Protein AF-A0AAU4ES93-F1 (afdb_monomer_lite)

Secondary structure (DSSP, 8-state):
--TT-S-TT-------SS--HHHHHHHHHHH---HHHHHHHHS---TT--TTTHHHHHHHHHHHHHHHHHHHHHHHHHHHHHHHHHHHHHHHHHHHHHHHHHHHHHHHHHHHHHHHHTSSS--TTTTSHHHHHHHHHHHHHHHHHHHHHHHHHTT-

pLDDT: mean 76.71, std 14.47, range [39.75, 98.0]

Radius of gyration: 47.0 Å; chains: 1; bounding box: 97×32×105 Å

Sequence (156 aa):
MSDFLADEDTAVWVDLCEPTEADLAALTAEFGLHRLAVEDAVHEHQPFFDEATAPYFQDVYDHVLRASEWTKSLRELVSTIRETQLNLQSNRLNLIMKKVTGWAAVIAVPAAVTGFFGQNVPYPGSGSSLGFWMSTLAIVLLSALLFGIFRRRDRL

Foldseek 3Di:
DPPPPPDPPDDDDDDDDPDDPVNLVVCCVPVVDDPVVSVVVVPPPPVQDDPVNVVVVVVVVVVVVVVVVVVVVVVVVVVVVVVVVVVVVVVVVVVVCVVVVLVCQLVVLLVVLCVVVVDPDDDPPPPHPVSVVVSVVVSVVSSVVSVVVSVVVVVD

Structure (mmCIF, N/CA/C/O backbone):
data_AF-A0AAU4ES93-F1
#
_entry.id   AF-A0AAU4ES93-F1
#
loop_
_atom_site.group_PDB
_atom_site.id
_atom_site.type_symbol
_atom_site.label_atom_id
_atom_site.label_alt_id
_atom_site.label_comp_id
_atom_site.label_asym_id
_atom_site.label_entity_id
_atom_site.label_seq_id
_atom_site.pdbx_PDB_ins_code
_atom_site.Cartn_x
_atom_site.Cartn_y
_atom_site.Cartn_z
_atom_site.occupancy
_atom_site.B_iso_or_equiv
_atom_site.auth_seq_id
_atom_site.auth_comp_id
_atom_site.auth_asym_id
_atom_site.auth_atom_id
_atom_site.pdbx_PDB_model_num
ATOM 1 N N . MET A 1 1 ? -62.862 25.170 38.110 1.00 41.94 1 MET A N 1
ATOM 2 C CA . MET A 1 1 ? -62.386 23.788 37.894 1.00 41.94 1 MET A CA 1
ATOM 3 C C . MET A 1 1 ? -63.237 22.757 38.652 1.00 41.94 1 MET A C 1
ATOM 5 O O . MET A 1 1 ? -62.854 21.605 38.683 1.00 41.94 1 MET A O 1
ATOM 9 N N . SER A 1 2 ? -64.378 23.133 39.255 1.00 46.66 2 SER A N 1
ATOM 10 C CA . SER A 1 2 ? -65.247 22.214 40.013 1.00 46.66 2 SER A CA 1
ATOM 11 C C . SER A 1 2 ? -66.391 21.610 39.190 1.00 46.66 2 SER A C 1
ATOM 13 O O . SER A 1 2 ? -67.026 20.671 39.644 1.00 46.66 2 SER A O 1
ATOM 15 N N . ASP A 1 3 ? -66.654 22.120 37.981 1.00 54.44 3 ASP A N 1
ATOM 16 C CA . ASP A 1 3 ? -67.829 21.723 37.183 1.00 54.44 3 ASP A CA 1
ATOM 17 C C . ASP A 1 3 ? -67.600 20.475 36.308 1.00 54.44 3 ASP A C 1
ATOM 19 O O . ASP A 1 3 ? -68.526 20.010 35.653 1.00 54.44 3 ASP A O 1
ATOM 23 N N . PHE A 1 4 ? -66.385 19.912 36.302 1.00 52.53 4 PHE A N 1
ATOM 24 C CA . PHE A 1 4 ? -66.022 18.726 35.507 1.00 52.53 4 PHE A CA 1
ATOM 25 C C . PHE A 1 4 ? -65.927 17.426 36.328 1.00 52.53 4 PHE A C 1
ATOM 27 O O . PHE A 1 4 ? -65.571 16.393 35.776 1.00 52.53 4 PHE A O 1
ATOM 34 N N . LEU A 1 5 ? -66.248 17.453 37.627 1.00 52.16 5 LEU A N 1
ATOM 35 C CA . LEU A 1 5 ? -66.108 16.302 38.538 1.00 52.16 5 LEU A CA 1
ATOM 36 C C . LEU A 1 5 ? -67.420 15.528 38.781 1.00 52.16 5 LEU A C 1
ATOM 38 O O . LEU A 1 5 ? -67.489 14.707 39.687 1.00 52.16 5 LEU A O 1
ATOM 42 N N . ALA A 1 6 ? -68.473 15.795 38.005 1.00 56.00 6 ALA A N 1
ATOM 43 C CA . ALA A 1 6 ? -69.783 15.157 38.179 1.00 56.00 6 ALA A CA 1
ATOM 44 C C . ALA A 1 6 ? -69.962 13.850 37.378 1.00 56.00 6 ALA A C 1
ATOM 46 O O . ALA A 1 6 ? -71.038 13.260 37.436 1.00 56.00 6 ALA A O 1
ATOM 47 N N . ASP A 1 7 ? -68.945 13.422 36.624 1.00 55.19 7 ASP A N 1
ATOM 48 C CA . ASP A 1 7 ? -68.988 12.233 35.769 1.00 55.19 7 ASP A CA 1
ATOM 49 C C . ASP A 1 7 ? -68.026 11.162 36.307 1.00 55.19 7 ASP A C 1
ATOM 51 O O . ASP A 1 7 ? -66.815 11.384 36.364 1.00 55.19 7 ASP A O 1
ATOM 55 N N . GLU A 1 8 ? -68.567 10.014 36.729 1.00 57.28 8 GLU A N 1
ATOM 56 C CA . GLU A 1 8 ? -67.817 8.933 37.399 1.00 57.28 8 GLU A CA 1
ATOM 57 C C . GLU A 1 8 ? -66.762 8.259 36.492 1.00 57.28 8 GLU A C 1
ATOM 59 O O . GLU A 1 8 ? -65.885 7.566 37.001 1.00 57.28 8 GLU A O 1
ATOM 64 N N . ASP A 1 9 ? -66.792 8.505 35.175 1.00 54.75 9 ASP A N 1
ATOM 65 C CA . ASP A 1 9 ? -65.878 7.916 34.179 1.00 54.75 9 ASP A CA 1
ATOM 66 C C . ASP A 1 9 ? -64.738 8.857 33.717 1.00 54.75 9 ASP A C 1
ATOM 68 O O . ASP A 1 9 ? -63.967 8.523 32.810 1.00 54.75 9 ASP A O 1
ATOM 72 N N . THR A 1 10 ? -64.579 10.038 34.326 1.00 55.69 10 THR A N 1
ATOM 73 C CA . THR A 1 10 ? -63.521 10.984 33.925 1.00 55.69 10 THR A CA 1
ATOM 74 C C . THR A 1 10 ? -62.212 10.736 34.681 1.00 55.69 10 THR A C 1
ATOM 76 O O . THR A 1 10 ? -62.045 11.126 35.835 1.00 55.69 10 THR A O 1
ATOM 79 N N . ALA A 1 11 ? -61.230 10.138 34.001 1.00 57.88 11 ALA A N 1
ATOM 80 C CA . ALA A 1 11 ? -59.870 9.991 34.520 1.00 57.88 11 ALA A CA 1
ATOM 81 C C . ALA A 1 11 ? -59.101 11.325 34.439 1.00 57.88 11 ALA A C 1
ATOM 83 O O . ALA A 1 11 ? -58.671 11.747 33.363 1.00 57.88 11 ALA A O 1
ATOM 84 N N . VAL A 1 12 ? -58.910 11.984 35.584 1.00 64.38 12 VAL A N 1
ATOM 85 C CA . VAL A 1 12 ? -58.132 13.227 35.697 1.00 64.38 12 VAL A CA 1
ATOM 86 C C . VAL A 1 12 ? -56.704 12.896 36.125 1.00 64.38 12 VAL A C 1
ATOM 88 O O . VAL A 1 12 ? -56.475 12.388 37.218 1.00 64.38 12 VAL A O 1
ATOM 91 N N . TRP A 1 13 ? -55.735 13.196 35.259 1.00 63.19 13 TRP A N 1
ATOM 92 C CA . TRP A 1 13 ? -54.312 13.069 35.572 1.00 63.19 13 TRP A CA 1
ATOM 93 C C . TRP A 1 13 ? -53.800 14.362 36.204 1.00 63.19 13 TRP A C 1
ATOM 95 O O . TRP A 1 13 ? -53.874 15.427 35.588 1.00 63.19 13 TRP A O 1
ATOM 105 N N . VAL A 1 14 ? -53.278 14.259 37.425 1.00 66.88 14 VAL A N 1
ATOM 106 C CA . VAL A 1 14 ? -52.673 15.369 38.168 1.00 66.88 14 VAL A CA 1
ATOM 107 C C . VAL A 1 14 ? -51.212 15.019 38.417 1.00 66.88 14 VAL A C 1
ATOM 109 O O . VAL A 1 14 ? -50.921 14.032 39.084 1.00 66.88 14 VAL A O 1
ATOM 112 N N . ASP A 1 15 ? -50.307 15.809 37.846 1.00 71.50 15 ASP A N 1
ATOM 113 C CA . ASP A 1 15 ? -48.865 15.693 38.058 1.00 71.50 15 ASP A CA 1
ATOM 114 C C . ASP A 1 15 ? -48.442 16.696 39.141 1.00 71.50 15 ASP A C 1
ATOM 116 O O . ASP A 1 15 ? -48.759 17.886 39.045 1.00 71.50 15 ASP A O 1
ATOM 120 N N . LEU A 1 16 ? -47.781 16.213 40.193 1.00 66.38 16 LEU A N 1
ATOM 121 C CA . LEU A 1 16 ? -47.344 17.016 41.335 1.00 66.38 16 LEU A CA 1
ATOM 122 C C . LEU A 1 16 ? -45.825 16.925 41.438 1.00 66.38 16 LEU A C 1
ATOM 124 O O . LEU A 1 16 ? -45.272 15.860 41.697 1.00 66.38 16 LEU A O 1
ATOM 128 N N . CYS A 1 17 ? -45.152 18.056 41.264 1.00 53.00 17 CYS A N 1
ATOM 129 C CA . CYS A 1 17 ? -43.703 18.144 41.384 1.00 53.00 17 CYS A CA 1
ATOM 130 C C . CYS A 1 17 ? -43.346 18.494 42.837 1.00 53.00 17 CYS A C 1
ATOM 132 O O . CYS A 1 17 ? -43.743 19.559 43.305 1.00 53.00 17 CYS A O 1
ATOM 134 N N . GLU A 1 18 ? -42.640 17.599 43.538 1.00 66.62 18 GLU A N 1
ATOM 135 C CA . GLU A 1 18 ? -42.229 17.752 44.951 1.00 66.62 18 GLU A CA 1
ATOM 136 C C . GLU A 1 18 ? -43.390 18.111 45.916 1.00 66.62 18 GLU A C 1
ATOM 138 O O . GLU A 1 18 ? -43.347 19.146 46.585 1.00 66.62 18 GLU A O 1
ATOM 143 N N . PRO A 1 19 ? -44.456 17.289 46.004 1.00 68.69 19 PRO A N 1
ATOM 144 C CA . PRO A 1 19 ? -45.630 17.622 46.807 1.00 68.69 19 PRO A CA 1
ATOM 145 C C . PRO A 1 19 ? -45.323 17.663 48.311 1.00 68.69 19 PRO A C 1
ATOM 147 O O . PRO A 1 19 ? -44.778 16.715 48.880 1.00 68.69 19 PRO A O 1
ATOM 150 N N . THR A 1 20 ? -45.733 18.741 48.982 1.00 70.69 20 THR A N 1
ATOM 151 C CA . THR A 1 20 ? -45.626 18.871 50.443 1.00 70.69 20 THR A CA 1
ATOM 152 C C . THR A 1 20 ? -46.754 18.108 51.155 1.00 70.69 20 THR A C 1
ATOM 154 O O . THR A 1 20 ? -47.857 17.983 50.624 1.00 70.69 20 THR A O 1
ATOM 157 N N . GLU A 1 21 ? -46.541 17.644 52.398 1.00 71.50 21 GLU A N 1
ATOM 158 C CA . GLU A 1 21 ? -47.572 16.919 53.182 1.00 71.50 21 GLU A CA 1
ATOM 159 C C . GLU A 1 21 ? -48.907 17.681 53.282 1.00 71.50 21 GLU A C 1
ATOM 161 O O . GLU A 1 21 ? -49.980 17.077 53.279 1.00 71.50 21 GLU A O 1
ATOM 166 N N . ALA A 1 22 ? -48.849 19.015 53.332 1.00 71.25 22 ALA A N 1
ATOM 167 C CA . ALA A 1 22 ? -50.027 19.876 53.352 1.00 71.25 22 ALA A CA 1
ATOM 168 C C . ALA A 1 22 ? -50.844 19.807 52.046 1.00 71.25 22 ALA A C 1
ATOM 170 O O . ALA A 1 22 ? -52.075 19.819 52.099 1.00 71.25 22 ALA A O 1
ATOM 171 N N . ASP A 1 23 ? -50.180 19.682 50.894 1.00 71.25 23 ASP A N 1
ATOM 172 C CA . ASP A 1 23 ? -50.826 19.611 49.577 1.00 71.25 23 ASP A CA 1
ATOM 173 C C . ASP A 1 23 ? -51.504 18.252 49.377 1.00 71.25 23 ASP A C 1
ATOM 175 O O . ASP A 1 23 ? -52.622 18.154 48.873 1.00 71.25 23 ASP A O 1
ATOM 179 N N . LEU A 1 24 ? -50.861 17.191 49.865 1.00 70.19 24 LEU A N 1
ATOM 180 C CA . LEU A 1 24 ? -51.389 15.829 49.832 1.00 70.19 24 LEU A CA 1
ATOM 181 C C . LEU A 1 24 ? -52.583 15.665 50.778 1.00 70.19 24 LEU A C 1
ATOM 183 O O . LEU A 1 24 ? -53.571 15.014 50.428 1.00 70.19 24 LEU A O 1
ATOM 187 N N . ALA A 1 25 ? -52.543 16.303 51.951 1.00 72.06 25 ALA A N 1
ATOM 188 C CA . ALA A 1 25 ? -53.677 16.354 52.870 1.00 72.06 25 ALA A CA 1
ATOM 189 C C . ALA A 1 25 ? -54.881 17.089 52.255 1.00 72.06 25 ALA A C 1
ATOM 191 O O . ALA A 1 25 ? -56.018 16.633 52.413 1.00 72.06 25 ALA A O 1
ATOM 192 N N . ALA A 1 26 ? -54.638 18.178 51.516 1.00 71.19 26 ALA A N 1
ATOM 193 C CA . ALA A 1 26 ? -55.679 18.898 50.786 1.00 71.19 26 ALA A CA 1
ATOM 194 C C . ALA A 1 26 ? -56.303 18.027 49.679 1.00 71.19 26 ALA A C 1
ATOM 196 O O . ALA A 1 26 ? -57.525 17.905 49.624 1.00 71.19 26 ALA A O 1
ATOM 197 N N . LEU A 1 27 ? -55.484 17.327 48.885 1.00 70.00 27 LEU A N 1
ATOM 198 C CA . LEU A 1 27 ? -55.952 16.399 47.845 1.00 70.00 27 LEU A CA 1
ATOM 199 C C . LEU A 1 27 ? -56.750 15.219 48.416 1.00 70.00 27 LEU A C 1
ATOM 201 O O . LEU A 1 27 ? -57.767 14.822 47.851 1.00 70.00 27 LEU A O 1
ATOM 205 N N . THR A 1 28 ? -56.334 14.681 49.564 1.00 71.06 28 THR A N 1
ATOM 206 C CA . THR A 1 28 ? -57.062 13.604 50.257 1.00 71.06 28 THR A CA 1
ATOM 207 C C . THR A 1 28 ? -58.457 14.061 50.684 1.00 71.06 28 THR A C 1
ATOM 209 O O . THR A 1 28 ? -59.431 13.324 50.531 1.00 71.06 28 THR A O 1
ATOM 212 N N . ALA A 1 29 ? -58.556 15.279 51.226 1.00 71.56 29 ALA A N 1
ATOM 213 C CA . ALA A 1 29 ? -59.808 15.846 51.714 1.00 71.56 29 ALA A CA 1
ATOM 214 C C . ALA A 1 29 ? -60.751 16.274 50.577 1.00 71.56 29 ALA A C 1
ATOM 216 O O . ALA A 1 29 ? -61.965 16.152 50.723 1.00 71.56 29 ALA A O 1
ATOM 217 N N . GLU A 1 30 ? -60.204 16.759 49.461 1.00 69.50 30 GLU A N 1
ATOM 218 C CA . GLU A 1 30 ? -60.975 17.258 48.318 1.00 69.50 30 GLU A CA 1
ATOM 219 C C . GLU A 1 30 ? -61.446 16.132 47.386 1.00 69.50 30 GLU A C 1
ATOM 221 O O . GLU A 1 30 ? -62.595 16.137 46.951 1.00 69.50 30 GLU A O 1
ATOM 226 N N . PHE A 1 31 ? -60.596 15.132 47.133 1.00 68.06 31 PHE A N 1
ATOM 227 C CA . PHE A 1 31 ? -60.878 14.041 46.191 1.00 68.06 31 PHE A CA 1
ATOM 228 C C . PHE A 1 31 ? -61.291 12.725 46.869 1.00 68.06 31 PHE A C 1
ATOM 230 O O . PHE A 1 31 ? -61.537 11.733 46.187 1.00 68.06 31 PHE A O 1
ATOM 237 N N . GLY A 1 32 ? -61.368 12.686 48.205 1.00 66.69 32 GLY A N 1
ATOM 238 C CA . GLY A 1 32 ? -61.787 11.495 48.955 1.00 66.69 32 GLY A CA 1
ATOM 239 C C . GLY A 1 32 ? -60.840 10.299 48.808 1.00 66.69 32 GLY A C 1
ATOM 240 O O . GLY A 1 32 ? -61.263 9.153 48.967 1.00 66.69 32 GLY A O 1
ATOM 241 N N . LEU A 1 33 ? -59.569 10.548 48.478 1.00 71.94 33 LEU A N 1
ATOM 242 C CA . LEU A 1 33 ? -58.577 9.497 48.261 1.00 71.94 33 LEU A CA 1
ATOM 243 C C . LEU A 1 33 ? -58.361 8.691 49.546 1.00 71.94 33 LEU A C 1
ATOM 245 O O . LEU A 1 33 ? -58.293 9.228 50.654 1.00 71.94 33 LEU A O 1
ATOM 249 N N . HIS A 1 34 ? -58.241 7.372 49.407 1.00 72.75 34 HIS A N 1
ATOM 250 C CA . HIS A 1 34 ? -57.957 6.514 50.549 1.00 72.75 34 HIS A CA 1
ATOM 251 C C . HIS A 1 34 ? -56.563 6.842 51.104 1.00 72.75 34 HIS A C 1
ATOM 253 O O . HIS A 1 34 ? -55.609 6.947 50.339 1.00 72.75 34 HIS A O 1
ATOM 259 N N . ARG A 1 35 ? -56.419 6.949 52.434 1.00 63.47 35 ARG A N 1
ATOM 260 C CA . ARG A 1 35 ? -55.151 7.333 53.090 1.00 63.47 35 ARG A CA 1
ATOM 261 C C . ARG A 1 35 ? -53.950 6.499 52.614 1.00 63.47 35 ARG A C 1
ATOM 263 O O . ARG A 1 35 ? -52.897 7.061 52.360 1.00 63.47 35 ARG A O 1
ATOM 270 N N . LEU A 1 36 ? -54.149 5.193 52.413 1.00 66.38 36 LEU A N 1
ATOM 271 C CA . LEU A 1 36 ? -53.117 4.286 51.886 1.00 66.38 36 LEU A CA 1
ATOM 272 C C . LEU A 1 36 ? -52.691 4.603 50.442 1.00 66.38 36 LEU A C 1
ATOM 274 O O . LEU A 1 36 ? -51.540 4.392 50.104 1.00 66.38 36 LEU A O 1
ATOM 278 N N . ALA A 1 37 ? -53.585 5.127 49.595 1.00 69.31 37 ALA A N 1
ATOM 279 C CA . ALA A 1 37 ? -53.247 5.486 48.215 1.00 69.31 37 ALA A CA 1
ATOM 280 C C . ALA A 1 37 ? -52.335 6.722 48.155 1.00 69.31 37 ALA A C 1
ATOM 282 O O . ALA A 1 37 ? -51.489 6.832 47.275 1.00 69.31 37 ALA A O 1
ATOM 283 N N . VAL A 1 38 ? -52.492 7.638 49.114 1.00 70.69 38 VAL A N 1
ATOM 284 C CA . VAL A 1 38 ? -51.610 8.800 49.280 1.00 70.69 38 VAL A CA 1
ATOM 285 C C . VAL A 1 38 ? -50.286 8.370 49.900 1.00 70.69 38 VAL A C 1
ATOM 287 O O . VAL A 1 38 ? -49.232 8.806 49.460 1.00 70.69 38 VAL A O 1
ATOM 290 N N . GLU A 1 39 ? -50.327 7.466 50.877 1.00 67.81 39 GLU A N 1
ATOM 291 C CA . GLU A 1 39 ? -49.133 6.913 51.520 1.00 67.81 39 GLU A CA 1
ATOM 292 C C . GLU A 1 39 ? -48.250 6.122 50.534 1.00 67.81 39 GLU A C 1
ATOM 294 O O . GLU A 1 39 ? -47.029 6.279 50.572 1.00 67.81 39 GLU A O 1
ATOM 299 N N . ASP A 1 40 ? -48.851 5.374 49.599 1.00 67.88 40 ASP A N 1
ATOM 300 C CA . ASP A 1 40 ? -48.161 4.693 48.488 1.00 67.88 40 ASP A CA 1
ATOM 301 C C . ASP A 1 40 ? -47.661 5.660 47.403 1.00 67.88 40 ASP A C 1
ATOM 303 O O . ASP A 1 40 ? -46.646 5.394 46.771 1.00 67.88 40 ASP A O 1
ATOM 307 N N . ALA A 1 41 ? -48.351 6.781 47.168 1.00 68.88 41 ALA A N 1
ATOM 308 C CA . ALA A 1 41 ? -47.902 7.795 46.210 1.00 68.88 41 ALA A CA 1
ATOM 309 C C . ALA A 1 41 ? -46.718 8.623 46.742 1.00 68.88 41 ALA A C 1
ATOM 311 O O . ALA A 1 41 ? -45.903 9.107 45.960 1.00 68.88 41 ALA A O 1
ATOM 312 N N . VAL A 1 42 ? -46.634 8.795 48.066 1.00 67.06 42 VAL A N 1
ATOM 313 C CA . VAL A 1 42 ? -45.565 9.539 48.757 1.00 67.06 42 VAL A CA 1
ATOM 314 C C . VAL A 1 42 ? -44.335 8.678 48.986 1.00 67.06 42 VAL A C 1
ATOM 316 O O . VAL A 1 42 ? -43.206 9.159 48.870 1.00 67.06 42 VAL A O 1
ATOM 319 N N . HIS A 1 43 ? -44.531 7.402 49.307 1.00 61.84 43 HIS A N 1
ATOM 320 C CA . HIS A 1 43 ? -43.431 6.459 49.273 1.00 61.84 43 HIS A CA 1
ATOM 321 C C . HIS A 1 43 ? -43.126 6.159 47.811 1.00 61.84 43 HIS A C 1
ATOM 323 O O . HIS A 1 43 ? -43.738 5.274 47.220 1.00 61.84 43 HIS A O 1
ATOM 329 N N . GLU A 1 44 ? -42.136 6.853 47.243 1.00 56.41 44 GLU A N 1
ATOM 330 C CA . GLU A 1 44 ? -41.396 6.353 46.085 1.00 56.41 44 GLU A CA 1
ATOM 331 C C . GLU A 1 44 ? -40.831 4.968 46.443 1.00 56.41 44 GLU A C 1
ATOM 333 O O . GLU A 1 44 ? -39.682 4.805 46.856 1.00 56.41 44 GLU A O 1
ATOM 338 N N . HIS A 1 45 ? -41.644 3.925 46.296 1.00 50.06 45 HIS A N 1
ATOM 339 C CA . HIS A 1 45 ? -41.149 2.578 46.122 1.00 50.06 45 HIS A CA 1
ATOM 340 C C . HIS A 1 45 ? -40.433 2.602 44.778 1.00 50.06 45 HIS A C 1
ATOM 342 O O . HIS A 1 45 ? -41.044 2.356 43.744 1.00 50.06 45 HIS A O 1
ATOM 348 N N . GLN A 1 46 ? -39.144 2.938 44.777 1.00 53.50 46 GLN A N 1
ATOM 349 C CA . GLN A 1 46 ? -38.234 2.500 43.730 1.00 53.50 46 GLN A CA 1
ATOM 350 C C . GLN A 1 46 ? -37.933 1.021 44.011 1.00 53.50 46 GLN A C 1
ATOM 352 O O . GLN A 1 46 ? -37.003 0.726 44.760 1.00 53.50 46 GLN A O 1
ATOM 357 N N . PRO A 1 47 ? -38.679 0.046 43.458 1.00 51.22 47 PRO A N 1
ATOM 358 C CA . PRO A 1 47 ? -38.548 -1.353 43.850 1.00 51.22 47 PRO A CA 1
ATOM 359 C C . PRO A 1 47 ? -37.367 -2.027 43.132 1.00 51.22 47 PRO A C 1
ATOM 361 O O . PRO A 1 47 ? -37.230 -3.244 43.175 1.00 51.22 47 PRO A O 1
ATOM 364 N N . PHE A 1 48 ? -36.539 -1.266 42.408 1.00 52.06 48 PHE A N 1
ATOM 365 C CA . PHE A 1 48 ? -35.592 -1.812 41.434 1.00 52.06 48 PHE A CA 1
ATOM 366 C C . PHE A 1 48 ? -34.131 -1.830 41.886 1.00 52.06 48 PHE A C 1
ATOM 368 O O . PHE A 1 48 ? -33.302 -2.400 41.179 1.00 52.06 48 PHE A O 1
ATOM 375 N N . PHE A 1 49 ? -33.804 -1.265 43.049 1.00 54.28 49 PHE A N 1
ATOM 376 C CA . PHE A 1 49 ? -32.427 -1.222 43.546 1.00 54.28 49 PHE A CA 1
ATOM 377 C C . PHE A 1 49 ? -32.311 -1.890 44.915 1.00 54.28 49 PHE A C 1
ATOM 379 O O . PHE A 1 49 ? -31.925 -1.268 45.898 1.00 54.28 49 PHE A O 1
ATOM 386 N N . ASP A 1 50 ? -32.651 -3.177 44.972 1.00 65.50 50 ASP A N 1
ATOM 387 C CA . ASP A 1 50 ? -32.272 -4.026 46.099 1.00 65.50 50 ASP A CA 1
ATOM 388 C C . ASP A 1 50 ? -30.785 -4.415 45.978 1.00 65.50 50 ASP A C 1
ATOM 390 O O . ASP A 1 50 ? -30.268 -4.610 44.865 1.00 65.50 50 ASP A O 1
ATOM 394 N N . GLU A 1 51 ? -30.096 -4.568 47.110 1.00 66.25 51 GLU A N 1
ATOM 395 C CA . GLU A 1 51 ? -28.683 -4.980 47.184 1.00 66.25 51 GLU A CA 1
ATOM 396 C C . GLU A 1 51 ? -28.476 -6.359 46.515 1.00 66.25 51 GLU A C 1
ATOM 398 O O . GLU A 1 51 ? -27.416 -6.645 45.955 1.00 66.25 51 GLU A O 1
ATOM 403 N N . ALA A 1 52 ? -29.540 -7.174 46.451 1.00 71.75 52 ALA A N 1
ATOM 404 C CA . ALA A 1 52 ? -29.591 -8.448 45.734 1.00 71.75 52 ALA A CA 1
ATOM 405 C C . ALA A 1 52 ? -29.687 -8.328 44.194 1.00 71.75 52 ALA A C 1
ATOM 407 O O . ALA A 1 52 ? -29.291 -9.258 43.486 1.00 71.75 52 ALA A O 1
ATOM 408 N N . THR A 1 53 ? -30.193 -7.213 43.650 1.00 72.38 53 THR A N 1
ATOM 409 C CA . THR A 1 53 ? -30.316 -6.970 42.192 1.00 72.38 53 THR A CA 1
ATOM 410 C C . THR A 1 53 ? -29.100 -6.281 41.573 1.00 72.38 53 THR A C 1
ATOM 412 O O . THR A 1 53 ? -28.860 -6.425 40.371 1.00 72.38 53 THR A O 1
ATOM 415 N N . ALA A 1 54 ? -28.287 -5.592 42.379 1.00 79.06 54 ALA A N 1
ATOM 416 C CA . ALA A 1 54 ? -27.061 -4.922 41.938 1.00 79.06 54 ALA A CA 1
ATOM 417 C C . ALA A 1 54 ? -26.082 -5.816 41.130 1.00 79.06 54 ALA A C 1
ATOM 419 O O . ALA A 1 54 ? -25.554 -5.331 40.123 1.00 79.06 54 ALA A O 1
ATOM 420 N N . PRO A 1 55 ? -25.877 -7.114 41.457 1.00 84.00 55 PRO A N 1
ATOM 421 C CA . PRO A 1 55 ? -24.993 -7.993 40.685 1.00 84.00 55 PRO A CA 1
ATOM 422 C C . PRO A 1 55 ? -25.460 -8.236 39.242 1.00 84.00 55 PRO A C 1
ATOM 424 O O . PRO A 1 55 ? -24.630 -8.371 38.346 1.00 84.00 55 PRO A O 1
ATOM 427 N N . TYR A 1 56 ? -26.774 -8.257 38.985 1.00 85.50 56 TYR A N 1
ATOM 428 C CA . TYR A 1 56 ? -27.312 -8.450 37.632 1.00 85.50 56 TYR A CA 1
ATOM 429 C C . TYR A 1 56 ? -27.061 -7.224 36.746 1.00 85.50 56 TYR A C 1
ATOM 431 O O . TYR A 1 56 ? -26.694 -7.363 35.580 1.00 85.50 56 TYR A O 1
ATOM 439 N N . PHE A 1 57 ? -27.206 -6.017 37.303 1.00 84.69 57 PHE A N 1
ATOM 440 C CA . PHE A 1 57 ? -26.870 -4.780 36.594 1.00 84.69 57 PHE A CA 1
ATOM 441 C C . PHE A 1 57 ? -25.366 -4.658 36.332 1.00 84.69 57 PHE A C 1
ATOM 443 O O . PHE A 1 57 ? -24.976 -4.204 35.255 1.00 84.69 57 PHE A O 1
ATOM 450 N N . GLN A 1 58 ? -24.525 -5.100 37.274 1.00 87.56 58 GLN A N 1
ATOM 451 C CA . GLN A 1 58 ? -23.076 -5.165 37.074 1.00 87.56 58 GLN A CA 1
ATOM 452 C C . GLN A 1 58 ? -22.688 -6.133 35.952 1.00 87.56 58 GLN A C 1
ATOM 454 O O . GLN A 1 58 ? -21.861 -5.772 35.121 1.00 87.56 58 GLN A O 1
ATOM 459 N N . ASP A 1 59 ? -23.314 -7.309 35.858 1.00 92.06 59 ASP A N 1
ATOM 460 C CA . ASP A 1 59 ? -23.020 -8.255 34.773 1.00 92.06 59 ASP A CA 1
ATOM 461 C C . ASP A 1 59 ? -23.384 -7.685 33.392 1.00 92.06 59 ASP A C 1
ATOM 463 O O . ASP A 1 59 ? -22.582 -7.741 32.457 1.00 92.06 59 ASP A O 1
ATOM 467 N N . VAL A 1 60 ? -24.554 -7.046 33.265 1.00 92.56 60 VAL A N 1
ATOM 468 C CA . VAL A 1 60 ? -24.948 -6.362 32.021 1.00 92.56 60 VAL A CA 1
ATOM 469 C C . VAL A 1 60 ? -23.974 -5.232 31.687 1.00 92.56 60 VAL A C 1
ATOM 471 O O . VAL A 1 60 ? -23.557 -5.106 30.533 1.00 92.56 60 VAL A O 1
ATOM 474 N N . TYR A 1 61 ? -23.575 -4.435 32.681 1.00 91.38 61 TYR A N 1
ATOM 475 C CA . TYR A 1 61 ? -22.590 -3.370 32.504 1.00 91.38 61 TYR A CA 1
ATOM 476 C C . TYR A 1 61 ? -21.245 -3.921 32.012 1.00 91.38 61 TYR A C 1
ATOM 478 O O . TYR A 1 61 ? -20.713 -3.438 31.011 1.00 91.38 61 TYR A O 1
ATOM 486 N N . ASP A 1 62 ? -20.739 -4.983 32.637 1.00 95.25 62 ASP A N 1
ATOM 487 C CA . ASP A 1 62 ? -19.494 -5.649 32.251 1.00 95.25 62 ASP A CA 1
ATOM 488 C C . ASP A 1 62 ? -19.581 -6.283 30.859 1.00 95.25 62 ASP A C 1
ATOM 490 O O . ASP A 1 62 ? -18.593 -6.311 30.116 1.00 95.25 62 ASP A O 1
ATOM 494 N N . HIS A 1 63 ? -20.746 -6.809 30.478 1.00 95.19 63 HIS A N 1
ATOM 495 C CA . HIS A 1 63 ? -20.960 -7.373 29.148 1.00 95.19 63 HIS A CA 1
ATOM 496 C C . HIS A 1 63 ? -20.967 -6.281 28.072 1.00 95.19 63 HIS A C 1
ATOM 498 O O . HIS A 1 63 ? -20.313 -6.426 27.035 1.00 95.19 63 HIS A O 1
ATOM 504 N N . VAL A 1 64 ? -21.653 -5.164 28.327 1.00 95.56 64 VAL A N 1
ATOM 505 C CA . VAL A 1 64 ? -21.671 -3.997 27.431 1.00 95.56 64 VAL A CA 1
ATOM 506 C C . VAL A 1 64 ? -20.277 -3.382 27.319 1.00 95.56 64 VAL A C 1
ATOM 508 O O . VAL A 1 64 ? -19.842 -3.043 26.214 1.00 95.56 64 VAL A O 1
ATOM 511 N N . LEU A 1 65 ? -19.546 -3.295 28.430 1.00 95.81 65 LEU A N 1
ATOM 512 C CA . LEU A 1 65 ? -18.173 -2.804 28.448 1.00 95.81 65 LEU A CA 1
ATOM 513 C C . LEU A 1 65 ? -17.259 -3.700 27.601 1.00 95.81 65 LEU A C 1
ATOM 515 O O . LEU A 1 65 ? -16.591 -3.197 26.697 1.00 95.81 65 LEU A O 1
ATOM 519 N N . ARG A 1 66 ? -17.308 -5.025 27.796 1.00 96.12 66 ARG A N 1
ATOM 520 C CA . ARG A 1 66 ? -16.543 -5.988 26.981 1.00 96.12 66 ARG A CA 1
ATOM 521 C C . ARG A 1 66 ? -16.895 -5.919 25.497 1.00 96.12 66 ARG A C 1
ATOM 523 O O . ARG A 1 66 ? -16.003 -5.912 24.649 1.00 96.12 66 ARG A O 1
ATOM 530 N N . ALA A 1 67 ? -18.179 -5.820 25.158 1.00 96.56 67 ALA A N 1
ATOM 531 C CA . ALA A 1 67 ? -18.611 -5.675 23.770 1.00 96.56 67 ALA A CA 1
ATOM 532 C C . ALA A 1 67 ? -18.106 -4.361 23.137 1.00 96.56 67 ALA A C 1
ATOM 534 O O . ALA A 1 67 ? -17.701 -4.341 21.967 1.00 96.56 67 ALA A O 1
ATOM 535 N N . SER A 1 68 ? -18.081 -3.269 23.908 1.00 96.38 68 SER A N 1
ATOM 536 C CA . SER A 1 68 ? -17.517 -1.979 23.490 1.00 96.38 68 SER A CA 1
ATOM 537 C C . SER A 1 68 ? -16.007 -2.074 23.244 1.00 96.38 68 SER A C 1
ATOM 539 O O . SER A 1 68 ? -15.515 -1.621 22.205 1.00 96.38 68 SER A O 1
ATOM 541 N N . GLU A 1 69 ? -15.272 -2.747 24.132 1.00 97.38 69 GLU A N 1
ATOM 542 C CA . GLU A 1 69 ? -13.836 -3.006 23.980 1.00 97.38 69 GLU A CA 1
ATOM 543 C C . GLU A 1 69 ? -13.528 -3.838 22.727 1.00 97.38 69 GLU A C 1
ATOM 545 O O . GLU A 1 69 ? -12.641 -3.475 21.947 1.00 97.38 69 GLU A O 1
ATOM 550 N N . TRP A 1 70 ? -14.297 -4.899 22.459 1.00 97.44 70 TRP A N 1
ATOM 551 C CA . TRP A 1 70 ? -14.155 -5.686 21.228 1.00 97.44 70 TRP A CA 1
ATOM 552 C C . TRP A 1 70 ? -14.456 -4.865 19.979 1.00 97.44 70 TRP A C 1
ATOM 554 O O . TRP A 1 70 ? -13.725 -4.944 18.991 1.00 97.44 70 TRP A O 1
ATOM 564 N N . THR A 1 71 ? -15.489 -4.024 20.026 1.00 97.62 71 THR A N 1
ATOM 565 C CA . THR A 1 71 ? -15.835 -3.121 18.921 1.00 97.62 71 THR A CA 1
ATOM 566 C C . THR A 1 71 ? -14.713 -2.120 18.647 1.00 97.62 71 THR A C 1
ATOM 568 O O . THR A 1 71 ? -14.386 -1.846 17.487 1.00 97.62 71 THR A O 1
ATOM 571 N N . LYS A 1 72 ? -14.083 -1.590 19.700 1.00 97.81 72 LYS A N 1
ATOM 572 C CA . LYS A 1 72 ? -12.924 -0.701 19.587 1.00 97.81 72 LYS A CA 1
ATOM 573 C C . LYS A 1 72 ? -11.718 -1.421 18.983 1.00 97.81 72 LYS A C 1
ATOM 575 O O . LYS A 1 72 ? -11.141 -0.910 18.027 1.00 97.81 72 LYS A O 1
ATOM 580 N N . SER A 1 73 ? -11.397 -2.623 19.458 1.00 97.56 73 SER A N 1
ATOM 581 C CA . SER A 1 73 ? -10.297 -3.428 18.911 1.00 97.56 73 SER A CA 1
ATOM 582 C C . SER A 1 73 ? -10.517 -3.781 17.433 1.00 97.56 73 SER A C 1
ATOM 584 O O . SER A 1 73 ? -9.620 -3.605 16.610 1.00 97.56 73 SER A O 1
ATOM 586 N N . LEU A 1 74 ? -11.735 -4.183 17.050 1.00 97.19 74 LEU A N 1
ATOM 587 C CA . LEU A 1 74 ? -12.092 -4.432 15.649 1.00 97.19 74 LEU A CA 1
ATOM 588 C C . LEU A 1 74 ? -11.927 -3.178 14.787 1.00 97.19 74 LEU A C 1
ATOM 590 O O . LEU A 1 74 ? -11.409 -3.261 13.674 1.00 97.19 74 LEU A O 1
ATOM 594 N N . ARG A 1 75 ? -12.335 -2.009 15.294 1.00 97.50 75 ARG A N 1
ATOM 595 C CA . ARG A 1 75 ? -12.142 -0.730 14.6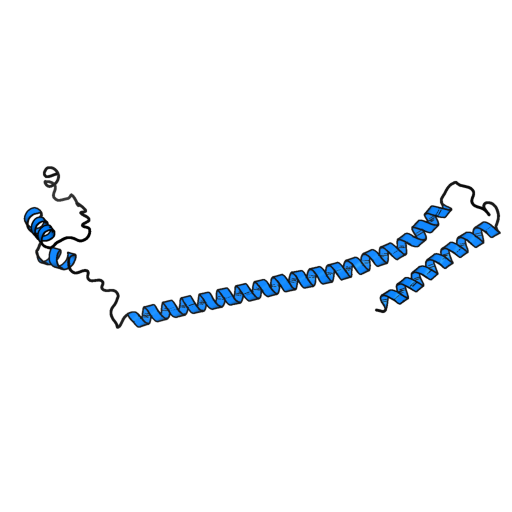00 1.00 97.50 75 ARG A CA 1
ATOM 596 C C . ARG A 1 75 ? -10.663 -0.427 14.379 1.00 97.50 75 ARG A C 1
ATOM 598 O O . ARG A 1 75 ? -10.304 0.005 13.284 1.00 97.50 75 ARG A O 1
ATOM 605 N N . GLU A 1 76 ? -9.826 -0.661 15.384 1.00 97.88 76 GLU A N 1
ATOM 606 C CA . GLU A 1 76 ? -8.375 -0.483 15.286 1.00 97.88 76 GLU A CA 1
ATOM 607 C C . GLU A 1 76 ? -7.774 -1.439 14.247 1.00 97.88 76 GLU A C 1
ATOM 609 O O . GLU A 1 76 ? -7.104 -0.98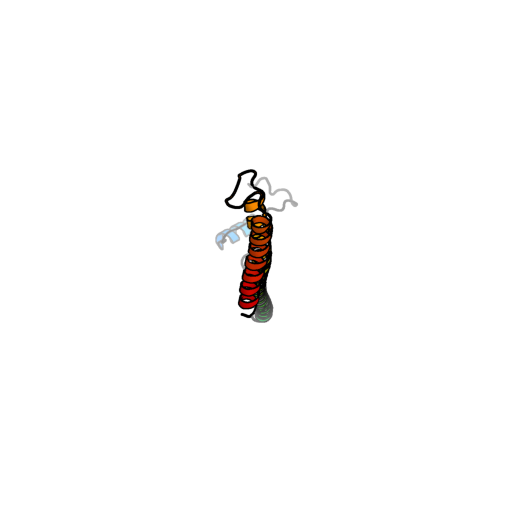0 13.322 1.00 97.88 76 GLU A O 1
ATOM 614 N N . LEU A 1 77 ? -8.111 -2.733 14.298 1.00 98.00 77 LEU A N 1
ATOM 615 C CA . LEU A 1 77 ? -7.660 -3.721 13.310 1.00 98.00 77 LEU A CA 1
ATOM 616 C C . LEU A 1 77 ? -8.102 -3.367 11.886 1.00 98.00 77 LEU A C 1
ATOM 618 O O . LEU A 1 77 ? -7.302 -3.443 10.953 1.00 98.00 77 LEU A O 1
ATOM 622 N N . VAL A 1 78 ? -9.357 -2.952 11.699 1.00 97.75 78 VAL A N 1
ATOM 623 C CA . VAL A 1 78 ? -9.866 -2.504 10.395 1.00 97.75 78 VAL A CA 1
ATOM 624 C C . VAL A 1 78 ? -9.105 -1.271 9.908 1.00 97.75 78 VAL A C 1
ATOM 626 O O . VAL A 1 78 ? -8.784 -1.200 8.720 1.00 97.75 78 VAL A O 1
ATOM 629 N N . SER A 1 79 ? -8.771 -0.329 10.798 1.00 97.75 79 SER A N 1
ATOM 630 C CA . SER A 1 79 ? -7.931 0.825 10.450 1.00 97.75 79 SER A CA 1
ATOM 631 C C . SER A 1 79 ? -6.550 0.376 9.984 1.00 97.75 79 SER A C 1
ATOM 633 O O . SER A 1 79 ? -6.133 0.727 8.881 1.00 97.75 79 SER A O 1
ATOM 635 N N . THR A 1 80 ? -5.883 -0.487 10.754 1.00 97.44 80 THR A N 1
ATOM 636 C CA . THR A 1 80 ? -4.561 -1.025 10.408 1.00 97.44 80 THR A CA 1
ATOM 637 C C . THR A 1 80 ? -4.582 -1.793 9.087 1.00 97.44 80 THR A C 1
ATOM 639 O O . THR A 1 80 ? -3.685 -1.632 8.255 1.00 97.44 80 THR A O 1
ATOM 642 N N . ILE A 1 81 ? -5.609 -2.610 8.840 1.00 97.50 81 ILE A N 1
ATOM 643 C CA . ILE A 1 81 ? -5.759 -3.338 7.574 1.00 97.50 81 ILE A CA 1
ATOM 644 C C . ILE A 1 81 ? -5.981 -2.356 6.426 1.00 97.50 81 ILE A C 1
ATOM 646 O O . ILE A 1 81 ? -5.331 -2.490 5.391 1.00 97.50 81 ILE A O 1
ATOM 650 N N . ARG A 1 82 ? -6.851 -1.352 6.588 1.00 97.25 82 ARG A N 1
ATOM 651 C CA . ARG A 1 82 ? -7.078 -0.313 5.574 1.00 97.25 82 ARG A CA 1
ATOM 652 C C . ARG A 1 82 ? -5.781 0.425 5.240 1.00 97.25 82 ARG A C 1
ATOM 654 O O . ARG A 1 82 ? -5.461 0.577 4.064 1.00 97.25 82 ARG A O 1
ATOM 661 N N . GLU A 1 83 ? -5.025 0.840 6.249 1.00 96.88 83 GLU A N 1
ATOM 662 C CA . GLU A 1 83 ? -3.711 1.472 6.082 1.00 96.88 83 GLU A CA 1
ATOM 663 C C . GLU A 1 83 ? -2.730 0.544 5.358 1.00 96.88 83 GLU A C 1
ATOM 665 O O . GLU A 1 83 ? -2.058 0.956 4.413 1.00 96.88 83 GLU A O 1
ATOM 670 N N . THR A 1 84 ? -2.705 -0.738 5.721 1.00 96.88 84 THR A N 1
ATOM 671 C CA . THR A 1 84 ? -1.869 -1.745 5.055 1.00 96.88 84 THR A CA 1
ATOM 672 C C . THR A 1 84 ? -2.264 -1.926 3.588 1.00 96.88 84 THR A C 1
ATOM 674 O O . THR A 1 84 ? -1.390 -1.993 2.725 1.00 96.88 84 THR A O 1
ATOM 677 N N . GLN A 1 85 ? -3.563 -1.957 3.273 1.00 96.69 85 GLN A N 1
ATOM 678 C CA . GLN A 1 85 ? -4.057 -2.034 1.894 1.00 96.69 85 GLN A CA 1
ATOM 679 C C . GLN A 1 85 ? -3.634 -0.806 1.083 1.00 96.69 85 GLN A C 1
ATOM 681 O O . GLN A 1 85 ? -3.157 -0.964 -0.040 1.00 96.69 85 GLN A O 1
ATOM 686 N N . LEU A 1 86 ? -3.730 0.397 1.657 1.00 96.69 86 LEU A N 1
ATOM 687 C CA . LEU A 1 86 ? -3.256 1.628 1.016 1.00 96.69 86 LEU A CA 1
ATOM 688 C C . LEU A 1 86 ? -1.742 1.588 0.769 1.00 96.69 86 LEU A C 1
ATOM 690 O O . LEU A 1 86 ? -1.286 1.918 -0.328 1.00 96.69 86 LEU A O 1
ATOM 694 N N . ASN A 1 87 ? -0.963 1.114 1.743 1.00 95.75 87 ASN A N 1
ATOM 695 C CA . ASN A 1 87 ? 0.486 0.962 1.608 1.00 95.75 87 ASN A CA 1
ATOM 696 C C . ASN A 1 87 ? 0.855 -0.055 0.520 1.00 95.75 87 ASN A C 1
ATOM 698 O O . ASN A 1 87 ? 1.711 0.218 -0.326 1.00 95.75 87 ASN A O 1
ATOM 702 N N . LEU A 1 88 ? 0.182 -1.208 0.488 1.00 96.38 88 LEU A N 1
ATOM 703 C CA . LEU A 1 88 ? 0.370 -2.222 -0.550 1.00 96.38 88 LEU A CA 1
ATOM 704 C C . LEU A 1 88 ? -0.050 -1.711 -1.930 1.00 96.38 88 LEU A C 1
ATOM 706 O O . LEU A 1 88 ? 0.660 -1.956 -2.905 1.00 96.38 88 LEU A O 1
ATOM 710 N N . GLN A 1 89 ? -1.167 -0.988 -2.031 1.00 97.00 89 GLN A N 1
ATOM 711 C CA . GLN A 1 89 ? -1.619 -0.372 -3.276 1.00 97.00 89 GLN A CA 1
ATOM 712 C C . GLN A 1 89 ? -0.601 0.655 -3.779 1.00 97.00 89 GLN A C 1
ATOM 714 O O . GLN A 1 89 ? -0.219 0.599 -4.945 1.00 97.00 89 GLN A O 1
ATOM 719 N N . SER A 1 90 ? -0.113 1.541 -2.907 1.00 95.19 90 SER A N 1
ATOM 720 C CA . SER A 1 90 ? 0.926 2.523 -3.234 1.00 95.19 90 SER A CA 1
ATOM 721 C C . SER A 1 90 ? 2.218 1.846 -3.700 1.00 95.19 90 SER A C 1
ATOM 723 O O . SER A 1 90 ? 2.778 2.202 -4.738 1.00 95.19 90 SER A O 1
ATOM 725 N N . ASN A 1 91 ? 2.653 0.788 -3.009 1.00 95.44 91 ASN A N 1
ATOM 726 C CA . ASN A 1 91 ? 3.820 0.007 -3.413 1.00 95.44 91 ASN A CA 1
ATOM 727 C C . ASN A 1 91 ? 3.620 -0.640 -4.796 1.00 95.44 91 ASN A C 1
ATOM 729 O O . ASN A 1 91 ? 4.468 -0.497 -5.680 1.00 95.44 91 ASN A O 1
ATOM 733 N N . ARG A 1 92 ? 2.461 -1.272 -5.026 1.00 95.12 92 ARG A N 1
ATOM 734 C CA . ARG A 1 92 ? 2.100 -1.856 -6.327 1.00 95.12 92 ARG A CA 1
ATOM 735 C C . ARG A 1 92 ? 2.078 -0.805 -7.433 1.00 95.12 92 ARG A C 1
ATOM 737 O O . ARG A 1 92 ? 2.642 -1.057 -8.493 1.00 95.12 92 ARG A O 1
ATOM 744 N N . LEU A 1 93 ? 1.483 0.362 -7.192 1.00 95.62 93 LEU A N 1
ATOM 745 C CA . LEU A 1 93 ? 1.478 1.477 -8.141 1.00 95.62 93 LEU A CA 1
ATOM 746 C C . LEU A 1 93 ? 2.902 1.949 -8.446 1.00 95.62 93 LEU A C 1
ATOM 748 O O . LEU A 1 93 ? 3.247 2.084 -9.616 1.00 95.62 93 LEU A O 1
ATOM 752 N N . ASN A 1 94 ? 3.761 2.099 -7.436 1.00 94.56 94 ASN A N 1
ATOM 753 C CA . ASN A 1 94 ? 5.166 2.457 -7.639 1.00 94.56 94 ASN A CA 1
ATOM 754 C C . ASN A 1 94 ? 5.905 1.425 -8.505 1.00 94.56 94 ASN A C 1
ATOM 756 O O . ASN A 1 94 ? 6.659 1.798 -9.404 1.00 94.56 94 ASN A O 1
ATOM 760 N N . LEU A 1 95 ? 5.672 0.128 -8.287 1.00 94.38 95 LEU A N 1
ATOM 761 C CA . LEU A 1 95 ? 6.241 -0.933 -9.125 1.00 94.38 95 LEU A CA 1
ATOM 762 C C . LEU A 1 95 ? 5.693 -0.899 -10.557 1.00 94.38 95 LEU A C 1
ATOM 764 O O . LEU A 1 95 ? 6.457 -1.056 -11.509 1.00 94.38 95 LEU A O 1
ATOM 768 N N . ILE A 1 96 ? 4.390 -0.674 -10.729 1.00 94.38 96 ILE A N 1
ATOM 769 C CA . ILE A 1 96 ? 3.762 -0.547 -12.051 1.00 94.38 96 ILE A CA 1
ATOM 770 C C . ILE A 1 96 ? 4.333 0.666 -12.792 1.00 94.38 96 ILE A C 1
ATOM 772 O O . ILE A 1 96 ? 4.723 0.530 -13.949 1.00 94.38 96 ILE A O 1
ATOM 776 N N . MET A 1 97 ? 4.478 1.816 -12.130 1.00 92.25 97 MET A N 1
ATOM 777 C CA . MET A 1 97 ? 5.064 3.022 -12.722 1.00 92.25 97 MET A CA 1
ATOM 778 C C . MET A 1 97 ? 6.519 2.816 -13.136 1.00 92.25 97 MET A C 1
ATOM 780 O O . MET A 1 97 ? 6.908 3.289 -14.205 1.00 92.25 97 MET A O 1
ATOM 784 N N . LYS A 1 98 ? 7.307 2.063 -12.354 1.00 87.88 98 LYS A N 1
ATOM 785 C CA . LYS A 1 98 ? 8.665 1.657 -12.752 1.00 87.88 98 LYS A CA 1
ATOM 786 C C . LYS A 1 98 ? 8.643 0.828 -14.040 1.00 87.88 98 LYS A C 1
ATOM 788 O O . LYS A 1 98 ? 9.415 1.112 -14.951 1.00 87.88 98 LYS A O 1
ATOM 793 N N . LYS A 1 99 ? 7.720 -0.134 -14.156 1.00 89.19 99 LYS A N 1
ATOM 794 C CA . LYS A 1 99 ? 7.579 -0.967 -15.364 1.00 89.19 99 LYS A CA 1
ATOM 795 C C . LYS A 1 99 ? 7.106 -0.163 -16.578 1.00 89.19 99 LYS A C 1
ATOM 797 O O . LYS A 1 99 ? 7.722 -0.260 -17.633 1.00 89.19 99 LYS A O 1
ATOM 802 N N . VAL A 1 100 ? 6.046 0.637 -16.443 1.00 90.88 100 VAL A N 1
ATOM 803 C CA . VAL A 1 100 ? 5.479 1.438 -17.546 1.00 90.88 100 VAL A CA 1
ATOM 804 C C . VAL A 1 100 ? 6.485 2.475 -18.037 1.00 90.88 100 VAL A C 1
ATOM 806 O O . VAL A 1 100 ? 6.749 2.546 -19.234 1.00 90.88 100 VAL A O 1
ATOM 809 N N . THR A 1 101 ? 7.104 3.226 -17.122 1.00 88.94 101 THR A N 1
ATOM 810 C CA . THR A 1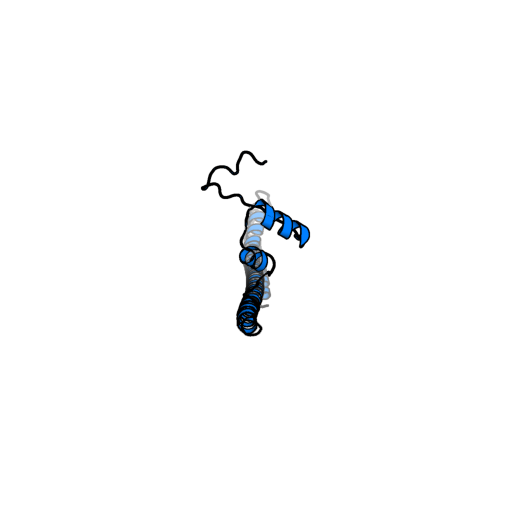 101 ? 8.146 4.206 -17.473 1.00 88.94 101 THR A CA 1
ATOM 811 C C . THR A 1 101 ? 9.337 3.526 -18.141 1.00 88.94 101 THR A C 1
ATOM 813 O O . THR A 1 101 ? 9.917 4.076 -19.076 1.00 88.94 101 THR A O 1
ATOM 816 N N . GLY A 1 102 ? 9.682 2.310 -17.709 1.00 84.69 102 GLY A N 1
ATOM 817 C CA . GLY A 1 102 ? 10.762 1.556 -18.325 1.00 84.69 102 GLY A CA 1
ATOM 818 C C . GLY A 1 102 ? 10.472 1.116 -19.755 1.00 84.69 102 GLY A C 1
ATOM 819 O O . GLY A 1 102 ? 11.267 1.400 -20.650 1.00 84.69 102 GLY A O 1
ATOM 820 N N . TRP A 1 103 ? 9.303 0.520 -20.003 1.00 85.69 103 TRP A N 1
ATOM 821 C CA . TRP A 1 103 ? 8.873 0.185 -21.365 1.00 85.69 103 TRP A CA 1
ATOM 822 C C . TRP A 1 103 ? 8.759 1.428 -22.258 1.00 85.69 103 TRP A C 1
ATOM 824 O O . TRP A 1 103 ? 9.198 1.396 -23.407 1.00 85.69 103 TRP A O 1
ATOM 834 N N . ALA A 1 104 ? 8.244 2.541 -21.727 1.00 88.06 104 ALA A N 1
ATOM 835 C CA . ALA A 1 104 ? 8.162 3.804 -22.456 1.00 88.06 104 ALA A CA 1
ATOM 836 C C . ALA A 1 104 ? 9.547 4.329 -22.864 1.00 88.06 104 ALA A C 1
ATOM 838 O O . ALA A 1 104 ? 9.721 4.743 -24.008 1.00 88.06 104 ALA A O 1
ATOM 839 N N . ALA A 1 105 ? 10.549 4.262 -21.981 1.00 82.31 105 ALA A N 1
ATOM 840 C CA . ALA A 1 105 ? 11.917 4.677 -22.297 1.00 82.31 105 ALA A CA 1
ATOM 841 C C . ALA A 1 105 ? 12.546 3.828 -23.417 1.00 82.31 105 ALA A C 1
ATOM 843 O O . ALA A 1 105 ? 13.232 4.367 -24.287 1.00 82.31 105 ALA A O 1
ATOM 844 N N . VAL A 1 106 ? 12.279 2.517 -23.430 1.00 79.00 106 VAL A N 1
ATOM 845 C CA . VAL A 1 106 ? 12.751 1.606 -24.487 1.00 79.00 106 VAL A CA 1
ATOM 846 C C . VAL A 1 106 ? 12.133 1.956 -25.845 1.00 79.00 106 VAL A C 1
ATOM 848 O O . VAL A 1 106 ? 12.834 1.921 -26.853 1.00 79.00 106 VAL A O 1
ATOM 851 N N . ILE A 1 107 ? 10.851 2.332 -25.880 1.00 80.81 107 ILE A N 1
ATOM 852 C CA . ILE A 1 107 ? 10.141 2.707 -27.117 1.00 80.81 107 ILE A CA 1
ATOM 853 C C . ILE A 1 107 ? 10.514 4.121 -27.586 1.00 80.81 107 ILE A C 1
ATOM 855 O O . ILE A 1 107 ? 10.663 4.357 -28.787 1.00 80.81 107 ILE A O 1
ATOM 859 N N . ALA A 1 108 ? 10.682 5.065 -26.656 1.00 83.31 108 ALA A N 1
ATOM 860 C CA . ALA A 1 108 ? 10.927 6.475 -26.959 1.00 83.31 108 ALA A CA 1
ATOM 861 C C . ALA A 1 108 ? 12.193 6.694 -27.800 1.00 83.31 108 ALA A C 1
ATOM 863 O O . ALA A 1 108 ? 12.247 7.610 -28.616 1.00 83.31 108 ALA A O 1
ATOM 864 N N . VAL A 1 109 ? 13.203 5.843 -27.632 1.00 78.38 109 VAL A N 1
ATOM 865 C CA . VAL A 1 109 ? 14.513 6.009 -28.270 1.00 78.38 109 VAL A CA 1
ATOM 866 C C . VAL A 1 109 ? 14.471 5.690 -29.764 1.00 78.38 109 VAL A C 1
ATOM 868 O O . VAL A 1 109 ? 14.786 6.584 -30.551 1.00 78.38 109 VAL A O 1
ATOM 871 N N . PRO A 1 110 ? 14.037 4.493 -30.207 1.00 75.56 110 PRO A N 1
ATOM 872 C CA . PRO A 1 110 ? 13.843 4.236 -31.630 1.00 75.56 110 PRO A CA 1
ATOM 873 C C . PRO A 1 110 ? 12.831 5.194 -32.261 1.00 75.56 110 PRO A C 1
ATOM 875 O O . PRO A 1 110 ? 13.035 5.617 -33.398 1.00 75.56 110 PRO A O 1
ATOM 878 N N . ALA A 1 111 ? 11.775 5.578 -31.531 1.00 83.31 111 ALA A N 1
ATOM 879 C CA . ALA A 1 111 ? 10.790 6.543 -32.016 1.00 83.31 111 ALA A CA 1
ATOM 880 C C . ALA A 1 111 ? 11.417 7.921 -32.284 1.00 83.31 111 ALA A C 1
ATOM 882 O O . ALA A 1 111 ? 11.191 8.493 -33.348 1.00 83.31 111 ALA A O 1
ATOM 883 N N . ALA A 1 112 ? 12.257 8.427 -31.376 1.00 81.38 112 ALA A N 1
ATOM 884 C CA . ALA A 1 112 ? 12.966 9.694 -31.554 1.00 81.38 112 ALA A CA 1
ATOM 885 C C . ALA A 1 112 ? 13.947 9.649 -32.735 1.00 81.38 112 ALA A C 1
ATOM 887 O O . ALA A 1 112 ? 14.003 10.586 -33.529 1.00 81.38 112 ALA A O 1
ATOM 888 N N . VAL A 1 113 ? 14.684 8.545 -32.889 1.00 73.56 113 VAL A N 1
ATOM 889 C CA . VAL A 1 113 ? 15.626 8.363 -34.004 1.00 73.56 113 VAL A CA 1
ATOM 890 C C . VAL A 1 113 ? 14.889 8.267 -35.341 1.00 73.56 113 VAL A C 1
ATOM 892 O O . VAL A 1 113 ? 15.256 8.945 -36.298 1.00 73.56 113 VAL A O 1
ATOM 895 N N . THR A 1 114 ? 13.814 7.478 -35.396 1.00 74.56 114 THR A N 1
ATOM 896 C CA . THR A 1 114 ? 12.944 7.379 -36.578 1.00 74.56 114 THR A CA 1
ATOM 897 C C . THR A 1 114 ? 12.338 8.739 -36.911 1.00 74.56 114 THR A C 1
ATOM 899 O O . THR A 1 114 ? 12.322 9.132 -38.071 1.00 74.56 114 THR A O 1
ATOM 902 N N . GLY A 1 115 ? 11.904 9.497 -35.901 1.00 80.62 115 GLY A N 1
ATOM 903 C CA . GLY A 1 115 ? 11.394 10.855 -36.069 1.00 80.62 115 GLY A CA 1
ATOM 904 C C . GLY A 1 115 ? 12.437 11.837 -36.608 1.00 80.62 115 GLY A C 1
ATOM 905 O O . GLY A 1 115 ? 12.093 12.680 -37.428 1.00 80.62 115 GLY A O 1
ATOM 906 N N . PHE A 1 116 ? 13.706 11.723 -36.200 1.00 77.00 116 PHE A N 1
ATOM 907 C CA . PHE A 1 116 ? 14.799 12.568 -36.696 1.00 77.00 116 PHE A CA 1
ATOM 908 C C . PHE A 1 116 ? 15.128 12.289 -38.169 1.00 77.00 116 PHE A C 1
ATOM 910 O O . PHE A 1 116 ? 15.236 13.222 -38.961 1.00 77.00 116 PHE A O 1
ATOM 917 N N . PHE A 1 117 ? 15.234 11.015 -38.560 1.00 72.75 117 PHE A N 1
ATOM 918 C CA . PHE A 1 117 ? 15.520 10.632 -39.950 1.00 72.75 117 PHE A CA 1
ATOM 919 C C . PHE A 1 117 ? 14.289 10.641 -40.866 1.00 72.75 117 PHE A C 1
ATOM 921 O O . PHE A 1 117 ? 14.440 10.661 -42.083 1.00 72.75 117 PHE A O 1
ATOM 928 N N . GLY A 1 118 ? 13.080 10.655 -40.304 1.00 72.50 118 GLY A N 1
ATOM 929 C CA . GLY A 1 118 ? 11.824 10.818 -41.040 1.00 72.50 118 GLY A CA 1
ATOM 930 C C . GLY A 1 118 ? 11.528 12.263 -41.454 1.00 72.50 118 GLY A C 1
ATOM 931 O O . GLY A 1 118 ? 10.493 12.520 -42.065 1.00 72.50 118 GLY A O 1
ATOM 932 N N . GLN A 1 119 ? 12.399 13.219 -41.116 1.00 82.06 119 GLN A N 1
ATOM 933 C CA . GLN A 1 119 ? 12.251 14.611 -41.533 1.00 82.06 119 GLN A CA 1
ATOM 934 C C . GLN A 1 119 ? 12.541 14.754 -43.033 1.00 82.06 119 GLN A C 1
ATOM 936 O O . GLN A 1 119 ? 13.548 14.261 -43.531 1.00 82.06 119 GLN A O 1
ATOM 941 N N . ASN A 1 120 ? 11.710 15.515 -43.752 1.00 75.56 120 ASN A N 1
ATOM 942 C CA . ASN A 1 120 ? 11.906 15.832 -45.177 1.00 75.56 120 ASN A CA 1
ATOM 943 C C . ASN A 1 120 ? 13.000 16.899 -45.420 1.00 75.56 120 ASN A C 1
ATOM 945 O O . ASN A 1 120 ? 12.921 17.669 -46.376 1.00 75.56 120 ASN A O 1
ATOM 949 N N . VAL A 1 121 ? 14.002 16.990 -44.540 1.00 77.38 121 VAL A N 1
ATOM 950 C CA . VAL A 1 121 ? 15.092 17.974 -44.612 1.00 77.38 121 VAL A CA 1
ATOM 951 C C . VAL A 1 121 ? 16.393 17.242 -44.958 1.00 77.38 121 VAL A C 1
ATOM 953 O O . VAL A 1 121 ? 16.717 16.251 -44.299 1.00 77.38 121 VAL A O 1
ATOM 956 N N . PRO A 1 122 ? 17.161 17.697 -45.968 1.00 69.81 122 PRO A N 1
ATOM 957 C CA . PRO A 1 122 ? 18.413 17.052 -46.340 1.00 69.81 122 PRO A CA 1
ATOM 958 C C . PRO A 1 122 ? 19.438 17.194 -45.210 1.00 69.81 122 PRO A C 1
ATOM 960 O O . PRO A 1 122 ? 19.950 18.276 -44.931 1.00 69.81 122 PRO A O 1
ATOM 963 N N . TYR A 1 123 ? 19.741 16.077 -44.556 1.00 72.62 123 TYR A N 1
ATOM 964 C CA . TYR A 1 123 ? 20.807 15.974 -43.566 1.00 72.62 123 TYR A CA 1
ATOM 965 C C . TYR A 1 123 ? 22.156 15.692 -44.257 1.00 72.62 123 TYR A C 1
ATOM 967 O O . TYR A 1 123 ? 22.184 15.122 -45.360 1.00 72.62 123 TYR A O 1
ATOM 975 N N . PRO A 1 124 ? 23.291 16.084 -43.648 1.00 63.28 124 PRO A N 1
ATOM 976 C CA . PRO A 1 124 ? 24.617 15.857 -44.222 1.00 63.28 124 PRO A CA 1
ATOM 977 C C . PRO A 1 124 ? 24.863 14.354 -44.446 1.00 63.28 124 PRO A C 1
ATOM 979 O O . PRO A 1 124 ? 24.856 13.570 -43.500 1.00 63.28 124 PRO A O 1
ATOM 982 N N . GLY A 1 125 ? 25.039 13.949 -45.711 1.00 65.56 125 GLY A N 1
ATOM 983 C CA . GLY A 1 125 ? 25.178 12.546 -46.141 1.00 65.56 125 GLY A CA 1
ATOM 984 C C . GLY A 1 125 ? 23.962 11.952 -46.873 1.00 65.56 125 GLY A C 1
ATOM 985 O O . GLY A 1 125 ? 24.052 10.826 -47.376 1.00 65.56 125 GLY A O 1
ATOM 986 N N . SER A 1 126 ? 22.852 12.693 -46.975 1.00 62.66 126 SER A N 1
ATOM 987 C CA . SER A 1 126 ? 21.673 12.311 -47.768 1.00 62.66 126 SER A CA 1
ATOM 988 C C . SER A 1 126 ? 22.021 12.121 -49.257 1.00 62.66 126 SER A C 1
ATOM 990 O O . SER A 1 126 ? 22.712 12.937 -49.859 1.00 62.66 126 SER A O 1
ATOM 992 N N . 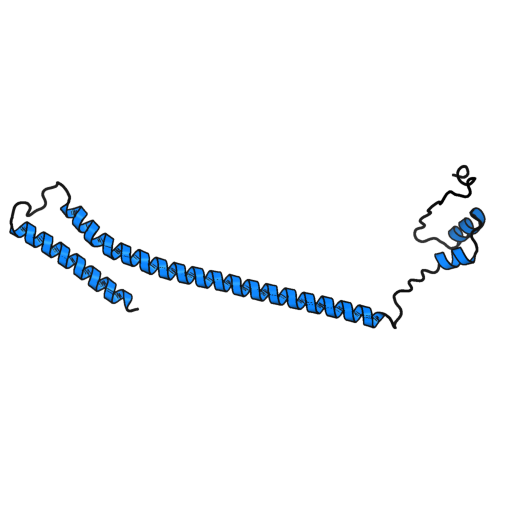GLY A 1 127 ? 21.596 10.992 -49.841 1.00 69.38 127 GLY A N 1
ATOM 993 C CA . GLY A 1 127 ? 21.849 10.635 -51.249 1.00 69.38 127 GLY A CA 1
ATOM 994 C C . GLY A 1 127 ? 23.082 9.755 -51.521 1.00 69.38 127 GLY A C 1
ATOM 995 O O . GLY A 1 127 ? 23.255 9.295 -52.646 1.00 69.38 127 GLY A O 1
ATOM 996 N N . SER A 1 128 ? 23.916 9.463 -50.515 1.00 74.75 128 SER A N 1
ATOM 997 C CA . SER A 1 128 ? 25.064 8.543 -50.635 1.00 74.75 128 SER A CA 1
ATOM 998 C C . SER A 1 128 ? 24.774 7.173 -49.998 1.00 74.75 128 SER A C 1
ATOM 1000 O O . SER A 1 128 ? 24.107 7.100 -48.964 1.00 74.75 128 SER A O 1
ATOM 1002 N N . SER A 1 129 ? 25.299 6.074 -50.564 1.00 72.38 129 SER A N 1
ATOM 1003 C CA . SER A 1 129 ? 25.114 4.724 -49.990 1.00 72.38 129 SER A CA 1
ATOM 1004 C C . SER A 1 129 ? 25.741 4.592 -48.595 1.00 72.38 129 SER A C 1
ATOM 1006 O O . SER A 1 129 ? 25.178 3.934 -47.722 1.00 72.38 129 SER A O 1
ATOM 1008 N N . LEU A 1 130 ? 26.862 5.279 -48.351 1.00 74.19 130 LEU A N 1
ATOM 1009 C CA . LEU A 1 130 ? 27.517 5.352 -47.042 1.00 74.19 130 LEU A CA 1
ATOM 1010 C C . LEU A 1 130 ? 26.648 6.056 -45.992 1.00 74.19 130 LEU A C 1
ATOM 1012 O O . LEU A 1 130 ? 26.599 5.602 -44.852 1.00 74.19 130 LEU A O 1
ATOM 1016 N N . GLY A 1 131 ? 25.928 7.120 -46.364 1.00 70.50 131 GLY A N 1
ATOM 1017 C CA . GLY A 1 131 ? 25.038 7.844 -45.452 1.00 70.50 131 GLY A CA 1
ATOM 1018 C C . GLY A 1 131 ? 23.884 6.984 -44.931 1.00 70.50 131 GLY A C 1
ATOM 1019 O O . GLY A 1 131 ? 23.544 7.072 -43.753 1.00 70.50 131 GLY A O 1
ATOM 1020 N N . PHE A 1 132 ? 23.337 6.102 -45.774 1.00 71.88 132 PHE A N 1
ATOM 1021 C CA . PHE A 1 132 ? 22.296 5.143 -45.384 1.00 71.88 132 PHE A CA 1
ATOM 1022 C C . PHE A 1 132 ? 22.810 4.075 -44.405 1.00 71.88 132 PHE A C 1
ATOM 1024 O O . PHE A 1 132 ? 22.155 3.766 -43.408 1.00 71.88 132 PHE A O 1
ATOM 1031 N N . TRP A 1 133 ? 24.001 3.522 -44.655 1.00 77.94 133 TRP A N 1
ATOM 1032 C CA . TRP A 1 133 ? 24.603 2.536 -43.753 1.00 77.94 133 TRP A CA 1
ATOM 1033 C C . TRP A 1 133 ? 25.022 3.155 -42.419 1.00 77.94 133 TRP A C 1
ATOM 1035 O O . TRP A 1 133 ? 24.794 2.547 -41.375 1.00 77.94 133 TRP A O 1
ATOM 1045 N N . MET A 1 134 ? 25.567 4.373 -42.431 1.00 76.94 134 MET A N 1
ATOM 1046 C CA . MET A 1 134 ? 25.953 5.095 -41.215 1.00 76.94 134 MET A CA 1
ATOM 1047 C C . MET A 1 134 ? 24.745 5.473 -40.356 1.00 76.94 134 MET A C 1
ATOM 1049 O O . MET A 1 134 ? 24.802 5.297 -39.138 1.00 76.94 134 MET A O 1
ATOM 1053 N N . SER A 1 135 ? 23.646 5.945 -40.961 1.00 72.69 135 SER A N 1
ATOM 1054 C CA . SER A 1 135 ? 22.423 6.239 -40.209 1.00 72.69 135 SER A CA 1
ATOM 1055 C C . SER A 1 135 ? 21.852 4.964 -39.598 1.00 72.69 135 SER A C 1
ATOM 1057 O O . SER A 1 135 ? 21.667 4.918 -38.386 1.00 72.69 135 SER A O 1
ATOM 1059 N N . THR A 1 136 ? 21.686 3.902 -40.390 1.00 74.50 136 THR A N 1
ATOM 1060 C CA . THR A 1 136 ? 21.177 2.598 -39.931 1.00 74.50 136 THR A CA 1
ATOM 1061 C C . THR A 1 136 ? 22.027 2.021 -38.797 1.00 74.50 136 THR A C 1
ATOM 1063 O O . THR A 1 136 ? 21.487 1.593 -37.774 1.00 74.50 136 THR A O 1
ATOM 1066 N N . LEU A 1 137 ? 23.357 2.065 -38.929 1.00 81.12 137 LEU A N 1
ATOM 1067 C CA . LEU A 1 137 ? 24.281 1.623 -37.888 1.00 81.12 137 LEU A CA 1
ATOM 1068 C C . LEU A 1 137 ? 24.116 2.456 -36.611 1.00 81.12 137 LEU A C 1
ATOM 1070 O O . LEU A 1 137 ? 24.068 1.880 -35.528 1.00 81.12 137 LEU A O 1
ATOM 1074 N N . ALA A 1 138 ? 23.972 3.780 -36.726 1.00 76.56 138 ALA A N 1
ATOM 1075 C CA . ALA A 1 138 ? 23.743 4.663 -35.586 1.00 76.56 138 ALA A CA 1
ATOM 1076 C C . ALA A 1 138 ? 22.412 4.360 -34.873 1.00 76.56 138 ALA A C 1
ATOM 1078 O O . ALA A 1 138 ? 22.390 4.350 -33.643 1.00 76.56 138 ALA A O 1
ATOM 1079 N N . ILE A 1 139 ? 21.333 4.035 -35.606 1.00 73.69 139 ILE A N 1
ATOM 1080 C CA . ILE A 1 139 ? 20.049 3.609 -35.010 1.00 73.69 139 ILE A CA 1
ATOM 1081 C C . ILE A 1 139 ? 20.237 2.328 -34.194 1.00 73.69 139 ILE A C 1
ATOM 1083 O O . ILE A 1 139 ? 19.810 2.256 -33.037 1.00 73.69 139 ILE A O 1
ATOM 1087 N N . VAL A 1 140 ? 20.881 1.318 -34.786 1.00 80.19 140 VAL A N 1
ATOM 1088 C CA . VAL A 1 140 ? 21.104 0.016 -34.142 1.00 80.19 140 VAL A CA 1
ATOM 1089 C C . VAL A 1 140 ? 22.011 0.166 -32.919 1.00 80.19 140 VAL A C 1
ATOM 1091 O O . VAL A 1 140 ? 21.697 -0.381 -31.863 1.00 80.19 140 VAL A O 1
ATOM 1094 N N . LEU A 1 141 ? 23.084 0.957 -33.020 1.00 82.75 141 LEU A N 1
ATOM 1095 C CA . LEU A 1 141 ? 24.003 1.230 -31.911 1.00 82.75 141 LEU A CA 1
ATOM 1096 C C . LEU A 1 141 ? 23.320 1.973 -30.765 1.00 82.75 141 LEU A C 1
ATOM 1098 O O . LEU A 1 141 ? 23.456 1.556 -29.617 1.00 82.75 141 LEU A O 1
ATOM 1102 N N . LEU A 1 142 ? 22.571 3.039 -31.057 1.00 74.38 142 LEU A N 1
ATOM 1103 C CA . LEU A 1 142 ? 21.885 3.825 -30.030 1.00 74.38 142 LEU A CA 1
ATOM 1104 C C . LEU A 1 142 ? 20.807 2.985 -29.330 1.00 74.38 142 LEU A C 1
ATOM 1106 O O . LEU A 1 142 ? 20.715 3.001 -28.103 1.00 74.38 142 LEU A O 1
ATOM 1110 N N . SER A 1 143 ? 20.054 2.191 -30.097 1.00 72.00 143 SER A N 1
ATOM 1111 C CA . SER A 1 143 ? 19.035 1.278 -29.565 1.00 72.00 143 SER A CA 1
ATOM 1112 C C . SER A 1 143 ? 19.656 0.180 -28.692 1.00 72.00 143 SER A C 1
ATOM 1114 O O . SER A 1 143 ? 19.173 -0.084 -27.590 1.00 72.00 143 SER A O 1
ATOM 1116 N N . ALA A 1 144 ? 20.764 -0.424 -29.134 1.00 79.25 144 ALA A N 1
ATOM 1117 C CA . ALA A 1 144 ? 21.484 -1.449 -28.376 1.00 79.25 144 ALA A CA 1
ATOM 1118 C C . ALA A 1 144 ? 22.146 -0.887 -27.105 1.00 79.25 144 ALA A C 1
ATOM 1120 O O . ALA A 1 144 ? 22.123 -1.535 -26.055 1.00 79.25 144 ALA A O 1
ATOM 1121 N N . LEU A 1 145 ? 22.697 0.329 -27.171 1.00 80.56 145 LEU A N 1
ATOM 1122 C CA . LEU A 1 145 ? 23.306 1.013 -26.030 1.00 80.56 145 LEU A CA 1
ATOM 1123 C C . LEU A 1 145 ? 22.262 1.314 -24.952 1.00 80.56 145 LEU A C 1
ATOM 1125 O O . LEU A 1 145 ? 22.502 1.062 -23.769 1.00 80.56 145 LEU A O 1
ATOM 1129 N N . LEU A 1 146 ? 21.073 1.764 -25.354 1.00 74.50 146 LEU A N 1
ATOM 1130 C CA . LEU A 1 146 ? 19.988 2.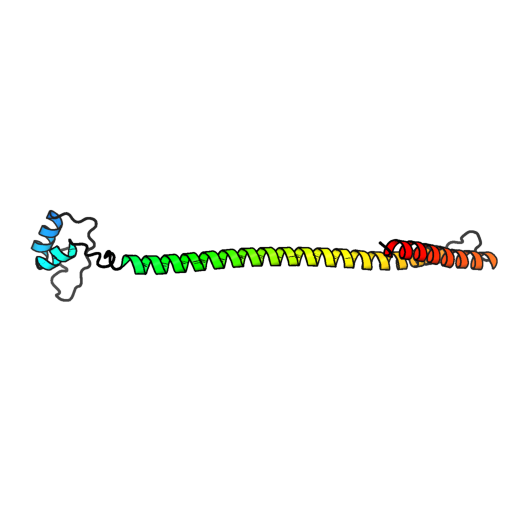039 -24.420 1.00 74.50 146 LEU A CA 1
ATOM 1131 C C . LEU A 1 146 ? 19.380 0.765 -23.830 1.00 74.50 146 LEU A C 1
ATOM 1133 O O . LEU A 1 146 ? 19.165 0.712 -22.619 1.00 74.50 146 LEU A O 1
ATOM 1137 N N . PHE A 1 147 ? 19.216 -0.292 -24.631 1.00 74.94 147 PHE A N 1
ATOM 1138 C CA . PHE A 1 147 ? 18.851 -1.620 -24.125 1.00 74.94 147 PHE A CA 1
ATOM 1139 C C . PHE A 1 147 ? 19.869 -2.139 -23.093 1.00 74.94 147 PHE A C 1
ATOM 1141 O O . PHE A 1 147 ? 19.494 -2.665 -22.043 1.00 74.94 147 PHE A O 1
ATOM 1148 N N . GLY A 1 148 ? 21.166 -1.942 -23.348 1.00 76.88 148 GLY A N 1
ATOM 1149 C CA . GLY A 1 148 ? 22.242 -2.311 -22.428 1.00 76.88 148 GLY A CA 1
ATOM 1150 C C . GLY A 1 148 ? 22.213 -1.532 -21.110 1.00 76.88 148 GLY A C 1
ATOM 1151 O O . GLY A 1 148 ? 22.379 -2.131 -20.044 1.00 76.88 148 GLY A O 1
ATOM 1152 N N . ILE A 1 149 ? 21.966 -0.219 -21.159 1.00 73.56 149 ILE A N 1
ATOM 1153 C CA . ILE A 1 149 ? 21.810 0.626 -19.963 1.00 73.56 149 ILE A CA 1
ATOM 1154 C C . ILE A 1 149 ? 20.594 0.177 -19.150 1.00 73.56 149 ILE A C 1
ATOM 1156 O O . ILE A 1 149 ? 20.701 0.006 -17.935 1.00 73.56 149 ILE A O 1
ATOM 1160 N N . PHE A 1 150 ? 19.463 -0.074 -19.812 1.00 71.00 150 PHE A N 1
ATOM 1161 C CA . PHE A 1 150 ? 18.227 -0.471 -19.144 1.00 71.00 150 PHE A CA 1
ATOM 1162 C C . PHE A 1 150 ? 18.362 -1.838 -18.459 1.00 71.00 150 PHE A C 1
ATOM 1164 O O . PHE A 1 150 ? 18.059 -1.980 -17.276 1.00 71.00 150 PHE A O 1
ATOM 1171 N N . ARG A 1 151 ? 18.959 -2.820 -19.148 1.00 73.19 151 ARG A N 1
ATOM 1172 C CA . ARG A 1 151 ? 19.217 -4.162 -18.598 1.00 73.19 151 ARG A CA 1
ATOM 1173 C C . ARG A 1 151 ? 20.193 -4.163 -17.417 1.00 73.19 151 ARG A C 1
ATOM 1175 O O . ARG A 1 151 ? 20.131 -5.055 -16.574 1.00 73.19 151 ARG A O 1
ATOM 1182 N N . ARG A 1 152 ? 21.117 -3.200 -17.349 1.00 69.06 152 ARG A N 1
ATOM 1183 C CA . ARG A 1 152 ? 22.002 -3.032 -16.183 1.00 69.06 152 ARG A CA 1
ATOM 1184 C C . ARG A 1 152 ? 21.277 -2.405 -14.995 1.00 69.06 152 ARG A C 1
ATOM 1186 O O . ARG A 1 152 ? 21.641 -2.698 -13.863 1.00 69.06 152 ARG A O 1
ATOM 1193 N N . ARG A 1 153 ? 20.270 -1.569 -15.252 1.00 65.25 153 ARG A N 1
ATOM 1194 C CA . ARG A 1 153 ? 19.513 -0.849 -14.223 1.00 65.25 153 ARG A CA 1
ATOM 1195 C C . ARG A 1 153 ? 18.378 -1.677 -13.610 1.00 65.25 153 ARG A C 1
ATOM 1197 O O . ARG A 1 153 ? 18.083 -1.476 -12.444 1.00 65.25 153 ARG A O 1
ATOM 1204 N N . ASP A 1 154 ? 17.836 -2.644 -14.351 1.00 57.19 154 ASP A N 1
ATOM 1205 C CA . ASP A 1 154 ? 16.851 -3.638 -13.872 1.00 57.19 154 ASP A CA 1
ATOM 1206 C C . ASP A 1 154 ? 17.454 -4.762 -12.990 1.00 57.19 154 ASP A C 1
ATOM 1208 O O . ASP A 1 154 ? 16.745 -5.683 -12.589 1.00 57.19 154 ASP A O 1
ATOM 1212 N N . ARG A 1 155 ? 18.765 -4.735 -12.691 1.00 48.53 155 ARG A N 1
ATOM 1213 C CA . ARG A 1 155 ? 19.440 -5.696 -11.787 1.00 48.53 155 ARG A CA 1
ATOM 1214 C C . ARG A 1 155 ? 19.621 -5.195 -10.342 1.00 48.53 155 ARG A C 1
ATOM 1216 O O . ARG A 1 1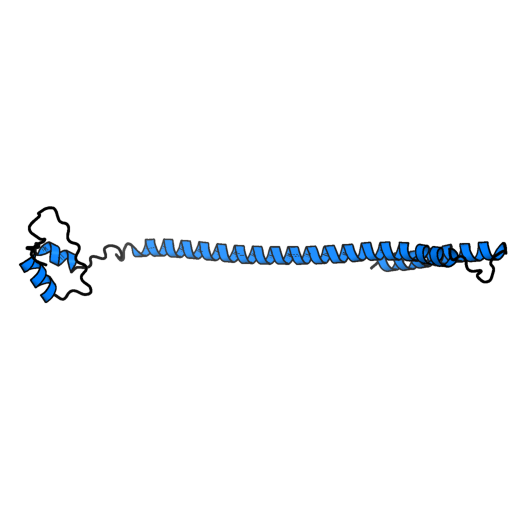55 ? 20.341 -5.840 -9.582 1.00 48.53 155 ARG A O 1
ATOM 1223 N N . LEU A 1 156 ? 18.987 -4.086 -9.966 1.00 39.75 156 LEU A N 1
ATOM 1224 C CA . LEU A 1 156 ? 18.907 -3.565 -8.593 1.00 39.75 156 LEU A CA 1
ATOM 1225 C C . LEU A 1 156 ? 17.437 -3.433 -8.187 1.00 39.75 156 LEU A C 1
ATOM 1227 O O . LEU A 1 156 ? 17.140 -3.676 -7.000 1.00 39.75 156 LEU A O 1
#